Protein AF-A0A962MGT4-F1 (afdb_monomer)

Solvent-accessible surface area (backbone atoms only — not comparable to full-atom values): 5855 Å² total; per-residue (Å²): 132,83,80,75,48,67,69,56,32,42,54,51,34,53,51,53,34,36,77,51,12,41,61,35,77,50,80,42,56,32,73,32,84,68,45,48,61,47,29,67,74,66,68,40,67,65,52,50,52,33,22,75,70,69,38,69,47,76,50,78,39,66,65,77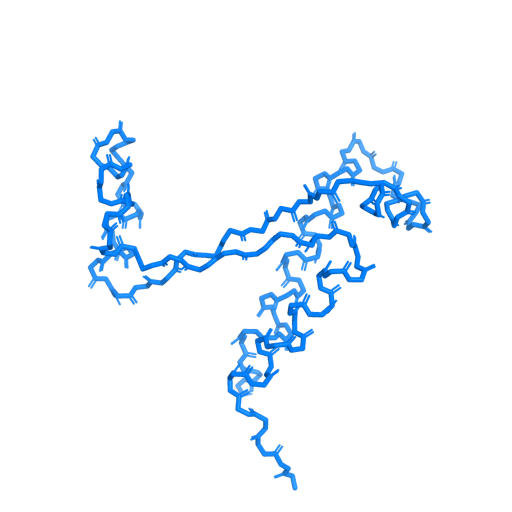,67,52,28,58,53,41,51,62,74,63,67,59,83,59,97,51,42,66,60,54,50,53,49,53,51,54,50,48,38,44,61,72,22,67,44,74,86,126

Mean predicted aligned error: 5.59 Å

Structure (mmCIF, N/CA/C/O backbone):
data_AF-A0A962MGT4-F1
#
_entry.id   AF-A0A962MGT4-F1
#
loop_
_atom_site.group_PDB
_atom_site.id
_atom_site.type_symbol
_atom_site.label_atom_id
_atom_site.label_alt_id
_atom_site.label_comp_id
_atom_site.label_asym_id
_atom_site.label_entity_id
_atom_site.label_seq_id
_atom_site.pdbx_PDB_ins_code
_atom_site.Cartn_x
_atom_site.Cartn_y
_atom_site.Cartn_z
_atom_site.occupancy
_atom_site.B_iso_or_equiv
_atom_site.auth_seq_id
_atom_site.auth_comp_id
_atom_site.auth_asym_id
_atom_site.auth_atom_id
_atom_site.pdbx_PDB_model_num
ATOM 1 N N . MET A 1 1 ? 22.695 -4.407 15.273 1.00 43.62 1 MET A N 1
ATOM 2 C CA . MET A 1 1 ? 21.636 -3.743 14.487 1.00 43.62 1 MET A CA 1
ATOM 3 C C . MET A 1 1 ? 21.413 -4.583 13.249 1.00 43.62 1 MET A C 1
ATOM 5 O O . MET A 1 1 ? 22.284 -4.611 12.391 1.00 43.62 1 MET A O 1
ATOM 9 N N . THR A 1 2 ? 20.340 -5.365 13.209 1.00 48.56 2 THR A N 1
ATOM 10 C CA . THR A 1 2 ? 19.926 -6.069 11.992 1.00 48.56 2 THR A CA 1
ATOM 11 C C . THR A 1 2 ? 19.348 -5.032 11.042 1.00 48.56 2 THR A C 1
ATOM 13 O O . THR A 1 2 ? 18.401 -4.333 11.388 1.00 48.56 2 THR A O 1
ATOM 16 N N . THR A 1 3 ? 19.971 -4.857 9.882 1.00 61.56 3 THR A N 1
ATOM 17 C CA . THR A 1 3 ? 19.419 -4.022 8.819 1.00 61.56 3 THR A CA 1
ATOM 18 C C . THR A 1 3 ? 18.231 -4.779 8.242 1.00 61.56 3 THR A C 1
ATOM 20 O O . THR A 1 3 ? 18.420 -5.698 7.446 1.00 61.56 3 THR A O 1
ATOM 23 N N . ASP A 1 4 ? 17.019 -4.457 8.693 1.00 72.81 4 ASP A N 1
ATOM 24 C CA . ASP A 1 4 ? 15.818 -5.074 8.140 1.00 72.81 4 ASP A CA 1
ATOM 25 C C . ASP A 1 4 ? 15.750 -4.769 6.641 1.00 72.81 4 ASP A C 1
ATOM 27 O O . ASP A 1 4 ? 15.773 -3.617 6.191 1.00 72.81 4 ASP A O 1
ATOM 31 N N . THR A 1 5 ? 15.712 -5.831 5.841 1.00 88.06 5 THR A N 1
ATOM 32 C CA . THR A 1 5 ? 15.649 -5.720 4.385 1.00 88.06 5 THR A CA 1
ATOM 33 C C . THR A 1 5 ? 14.344 -5.039 3.970 1.00 88.06 5 THR A C 1
ATOM 35 O O . THR A 1 5 ? 13.334 -5.103 4.672 1.00 88.06 5 THR A O 1
ATOM 38 N N . LEU A 1 6 ? 14.325 -4.404 2.794 1.00 87.50 6 LEU A N 1
ATOM 39 C CA . LEU A 1 6 ? 13.088 -3.836 2.242 1.00 87.50 6 LEU A CA 1
ATOM 40 C C . LEU A 1 6 ? 11.970 -4.890 2.147 1.00 87.50 6 LEU A C 1
ATOM 42 O O . LEU A 1 6 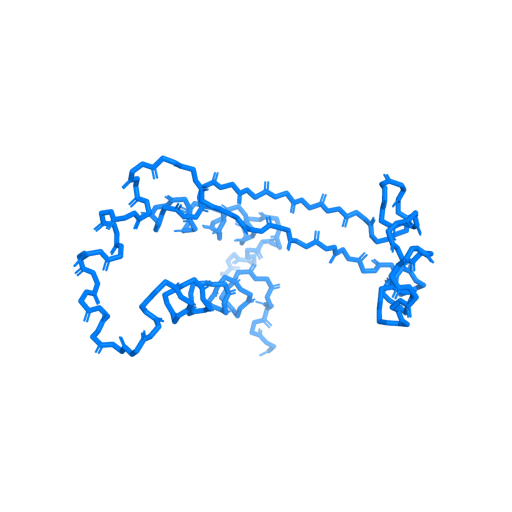? 10.819 -4.583 2.424 1.00 87.50 6 LEU A O 1
ATOM 46 N N . ALA A 1 7 ? 12.313 -6.139 1.821 1.00 89.69 7 ALA A N 1
ATOM 47 C CA . ALA A 1 7 ? 11.351 -7.236 1.753 1.00 89.69 7 ALA A CA 1
ATOM 48 C C . ALA A 1 7 ? 10.710 -7.547 3.118 1.00 89.69 7 ALA A C 1
ATOM 50 O O . ALA A 1 7 ? 9.503 -7.763 3.191 1.00 89.69 7 ALA A O 1
ATOM 51 N N . GLN A 1 8 ? 11.495 -7.534 4.200 1.00 92.69 8 GLN A N 1
ATOM 52 C CA . GLN A 1 8 ? 10.976 -7.748 5.555 1.00 92.69 8 GLN A CA 1
ATOM 53 C C . GLN A 1 8 ? 10.064 -6.605 5.996 1.00 92.69 8 GLN A C 1
ATOM 55 O O . GLN A 1 8 ? 8.969 -6.864 6.490 1.00 92.69 8 GLN A O 1
ATOM 60 N N . ARG A 1 9 ? 10.473 -5.353 5.761 1.00 93.19 9 ARG A N 1
ATOM 61 C CA . ARG A 1 9 ? 9.648 -4.182 6.087 1.00 93.19 9 ARG A CA 1
ATOM 62 C C . ARG A 1 9 ? 8.355 -4.163 5.282 1.00 93.19 9 ARG A C 1
ATOM 64 O O . ARG A 1 9 ? 7.287 -3.973 5.851 1.00 93.19 9 ARG A O 1
ATOM 71 N N . PHE A 1 10 ? 8.425 -4.482 3.991 1.00 93.62 10 PHE A N 1
ATOM 72 C CA . PHE A 1 10 ? 7.242 -4.636 3.151 1.00 93.62 10 PHE A CA 1
ATOM 73 C C . PHE A 1 10 ? 6.274 -5.686 3.714 1.00 93.62 10 PHE A C 1
ATOM 75 O O . PHE A 1 10 ? 5.089 -5.400 3.867 1.00 93.62 10 PHE A O 1
ATOM 82 N N . ALA A 1 11 ? 6.775 -6.867 4.091 1.00 94.44 11 ALA A N 1
ATOM 83 C CA . ALA A 1 11 ? 5.956 -7.924 4.683 1.00 94.44 11 ALA A CA 1
ATOM 84 C C . ALA A 1 11 ? 5.316 -7.497 6.018 1.00 94.44 11 ALA A C 1
ATOM 86 O O . ALA A 1 11 ? 4.140 -7.767 6.252 1.00 94.44 11 ALA A O 1
ATOM 87 N N . GLN A 1 12 ? 6.052 -6.781 6.872 1.00 95.69 12 GLN A N 1
ATOM 88 C CA . GLN A 1 12 ? 5.505 -6.203 8.106 1.00 95.69 12 GLN A CA 1
ATOM 89 C C . GLN A 1 12 ? 4.397 -5.185 7.808 1.00 95.69 12 GLN A C 1
ATOM 91 O O . GLN A 1 12 ? 3.351 -5.205 8.453 1.00 95.69 12 GLN A O 1
ATOM 96 N N . GLY A 1 13 ? 4.584 -4.341 6.793 1.00 95.69 13 GLY A N 1
ATOM 97 C CA . GLY A 1 13 ? 3.576 -3.377 6.364 1.00 95.69 13 GLY A CA 1
ATOM 98 C C . GLY A 1 13 ? 2.311 -4.040 5.809 1.00 95.69 13 GLY A C 1
ATOM 99 O O . GLY A 1 13 ? 1.208 -3.556 6.053 1.00 95.69 13 GLY A O 1
ATOM 100 N N . GLN A 1 14 ? 2.441 -5.180 5.118 1.00 96.44 14 GLN A N 1
ATOM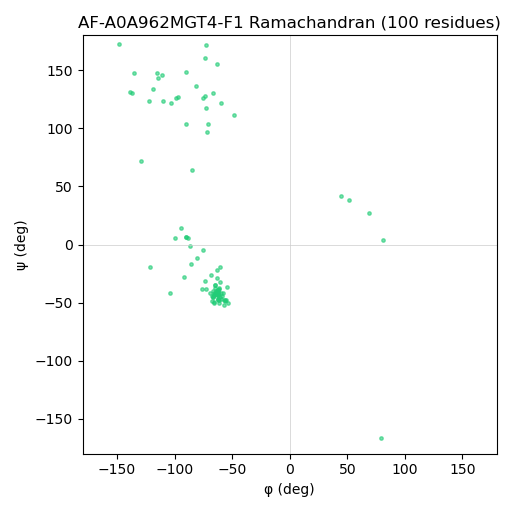 101 C CA . GLN A 1 14 ? 1.289 -5.979 4.679 1.00 96.44 14 GLN A CA 1
ATOM 102 C C . GLN A 1 14 ? 0.477 -6.502 5.869 1.00 96.44 14 GLN A C 1
ATOM 104 O O . GLN A 1 14 ? -0.752 -6.432 5.846 1.00 96.44 14 GLN A O 1
ATOM 109 N N . VAL A 1 15 ? 1.152 -6.997 6.914 1.00 96.88 15 VAL A N 1
ATOM 110 C CA . VAL A 1 15 ? 0.494 -7.445 8.152 1.00 96.88 15 VAL A CA 1
ATOM 111 C C . VAL A 1 15 ? -0.219 -6.275 8.829 1.00 96.88 15 VAL A C 1
ATOM 113 O O . VAL A 1 15 ? -1.405 -6.386 9.126 1.00 96.88 15 VAL A O 1
ATOM 116 N N . PHE A 1 16 ? 0.461 -5.135 8.976 1.00 96.69 16 PHE A N 1
ATOM 117 C CA . PHE A 1 16 ? -0.122 -3.911 9.529 1.00 96.69 16 PHE A CA 1
ATOM 118 C C . PHE A 1 16 ? -1.413 -3.502 8.802 1.00 96.69 16 PHE A C 1
ATOM 120 O O . PHE A 1 16 ? -2.442 -3.297 9.443 1.00 96.69 16 PHE A O 1
ATOM 127 N N . LEU A 1 17 ? -1.397 -3.426 7.467 1.00 97.00 17 LEU A N 1
ATOM 128 C CA . LEU A 1 17 ? -2.587 -3.066 6.689 1.00 97.00 17 LEU A CA 1
ATOM 129 C C . LEU A 1 17 ? -3.724 -4.080 6.878 1.00 97.00 17 LEU A C 1
ATOM 131 O O . LEU A 1 17 ? -4.876 -3.683 7.074 1.00 97.00 17 LEU A O 1
ATOM 135 N N . ALA A 1 18 ? -3.409 -5.377 6.879 1.00 96.38 18 ALA A N 1
ATOM 136 C CA . ALA A 1 18 ? -4.397 -6.435 7.061 1.00 96.38 18 ALA A CA 1
ATOM 137 C C . ALA A 1 18 ? -5.071 -6.383 8.444 1.00 96.38 18 ALA A C 1
ATOM 139 O O . ALA A 1 18 ? -6.290 -6.541 8.530 1.00 96.38 18 ALA A O 1
ATOM 140 N N . GLU A 1 19 ? -4.315 -6.100 9.509 1.00 95.19 19 GLU A N 1
ATOM 141 C CA . GLU A 1 19 ? -4.840 -5.922 10.872 1.00 95.19 19 GLU A CA 1
ATOM 142 C C . GLU A 1 19 ? -5.788 -4.720 10.986 1.00 95.19 19 GLU A C 1
ATOM 144 O O . GLU A 1 19 ? -6.731 -4.741 11.775 1.00 95.19 19 GLU A O 1
ATOM 149 N N . GLN A 1 20 ? -5.585 -3.698 10.152 1.00 96.00 20 GLN A N 1
ATOM 150 C CA . GLN A 1 20 ? -6.460 -2.527 10.050 1.00 96.00 20 GLN A CA 1
ATOM 151 C C . GLN A 1 20 ? -7.609 -2.719 9.036 1.00 96.00 20 GLN A C 1
ATOM 153 O O . GLN A 1 20 ? -8.380 -1.801 8.759 1.00 96.00 20 GLN A O 1
ATOM 158 N N . GLY A 1 21 ? -7.750 -3.921 8.468 1.00 95.06 21 GLY A N 1
ATOM 159 C CA . GLY A 1 21 ? -8.810 -4.270 7.522 1.00 95.06 21 GLY A CA 1
ATOM 160 C C . GLY A 1 21 ? -8.568 -3.836 6.072 1.00 95.06 21 GLY A C 1
ATOM 161 O O . GLY A 1 21 ? -9.427 -4.090 5.228 1.00 95.06 21 GLY A O 1
ATOM 162 N N . LEU A 1 22 ? -7.408 -3.252 5.757 1.00 96.31 22 LEU A N 1
ATOM 163 C CA . LEU A 1 22 ? -6.912 -3.061 4.389 1.00 96.31 22 LEU A CA 1
ATOM 164 C C . LEU A 1 22 ? -6.183 -4.336 3.928 1.00 96.31 22 LEU A C 1
ATOM 166 O O . LEU A 1 22 ? -4.971 -4.378 3.742 1.00 96.31 22 LEU A O 1
ATOM 170 N N . ASN A 1 23 ? -6.945 -5.422 3.825 1.00 94.06 23 ASN A N 1
ATOM 171 C CA . ASN A 1 23 ? -6.461 -6.792 3.646 1.00 94.06 23 ASN A CA 1
ATOM 172 C C . ASN A 1 23 ? -6.298 -7.237 2.183 1.00 94.06 23 ASN A C 1
ATOM 174 O O . ASN A 1 23 ? -6.017 -8.410 1.936 1.00 94.06 23 ASN A O 1
ATOM 178 N N . LEU A 1 24 ? -6.476 -6.337 1.215 1.00 95.69 24 LEU A N 1
ATOM 179 C CA . LEU A 1 24 ? -6.134 -6.582 -0.183 1.00 95.69 24 LEU A CA 1
ATOM 180 C C . LEU A 1 24 ? -4.923 -5.734 -0.554 1.00 95.69 24 LEU A C 1
ATOM 182 O O . LEU A 1 24 ? -4.968 -4.510 -0.446 1.00 95.69 24 LEU A O 1
ATOM 186 N N . LEU A 1 25 ? -3.860 -6.381 -1.028 1.00 95.31 25 LEU A N 1
ATOM 187 C CA . LEU A 1 25 ? -2.678 -5.693 -1.5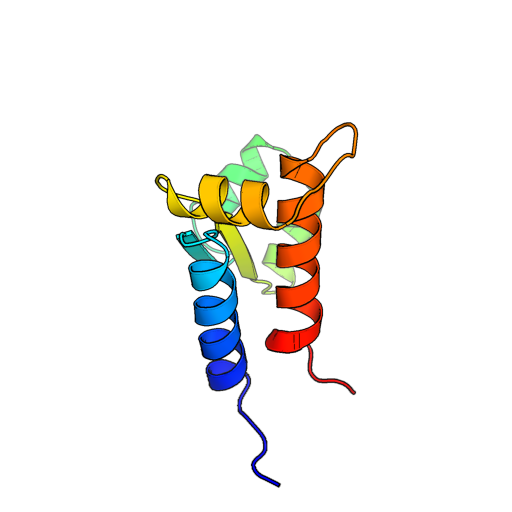27 1.00 95.31 25 LEU A CA 1
ATOM 188 C C . LEU A 1 25 ? -2.162 -6.367 -2.796 1.00 95.31 25 LEU A C 1
ATOM 190 O O . LEU A 1 25 ? -1.982 -7.584 -2.829 1.00 95.31 25 LEU A O 1
ATOM 194 N N . ALA A 1 26 ? -1.893 -5.567 -3.823 1.00 93.31 26 ALA A N 1
ATOM 195 C CA . ALA A 1 26 ? -1.264 -6.013 -5.059 1.00 93.31 26 ALA A CA 1
ATOM 196 C C . ALA A 1 26 ? -0.166 -5.034 -5.482 1.00 93.31 26 ALA A C 1
ATOM 198 O O . ALA A 1 26 ? -0.267 -3.832 -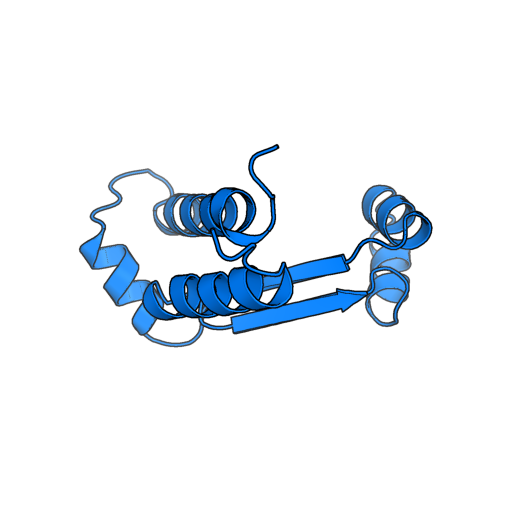5.241 1.00 93.31 26 ALA A O 1
ATOM 199 N N . VAL A 1 27 ? 0.883 -5.557 -6.115 1.00 92.69 27 VAL A N 1
ATOM 200 C CA . VAL A 1 27 ? 1.993 -4.762 -6.648 1.00 92.69 27 VAL A CA 1
ATOM 201 C C . VAL A 1 27 ? 2.104 -5.043 -8.134 1.00 92.69 27 VAL A C 1
ATOM 203 O O . VAL A 1 27 ? 2.270 -6.193 -8.536 1.00 92.69 27 VAL A O 1
ATOM 206 N N . PHE A 1 28 ? 2.032 -3.988 -8.932 1.00 91.94 28 PHE A N 1
ATOM 207 C CA . PHE A 1 28 ? 2.124 -4.045 -10.382 1.00 91.94 28 PHE A CA 1
ATOM 208 C C . PHE A 1 28 ? 3.382 -3.322 -10.844 1.00 91.94 28 PHE A C 1
ATOM 210 O O . PHE A 1 28 ? 3.760 -2.291 -10.285 1.00 91.94 28 PHE A O 1
ATOM 217 N N . ASP A 1 29 ? 4.022 -3.855 -11.875 1.00 91.88 29 ASP A N 1
ATOM 218 C CA . ASP A 1 29 ? 5.035 -3.112 -12.613 1.00 91.88 29 ASP A CA 1
ATOM 219 C C . ASP A 1 29 ? 4.323 -2.094 -13.513 1.00 91.88 29 ASP A C 1
ATOM 221 O O . ASP A 1 29 ? 3.436 -2.476 -14.280 1.00 91.88 29 ASP A O 1
ATOM 225 N N . CYS A 1 30 ? 4.672 -0.809 -13.423 1.00 90.56 30 CYS A N 1
ATOM 226 C CA . CYS A 1 30 ? 4.048 0.217 -14.259 1.00 90.56 30 CYS A CA 1
ATOM 227 C C . CYS A 1 30 ? 4.316 0.011 -15.756 1.00 90.56 30 CYS A C 1
ATOM 229 O O . CYS A 1 30 ? 3.531 0.492 -16.564 1.00 90.56 30 CYS A O 1
ATOM 231 N N . ALA A 1 31 ? 5.373 -0.717 -16.126 1.00 90.19 31 ALA A N 1
ATOM 232 C CA . ALA A 1 31 ? 5.670 -1.076 -17.511 1.00 90.19 31 ALA A CA 1
ATOM 233 C C . ALA A 1 31 ? 4.958 -2.364 -17.978 1.00 90.19 31 ALA A C 1
ATOM 235 O O . ALA A 1 31 ? 5.125 -2.778 -19.126 1.00 90.19 31 ALA A O 1
ATOM 236 N N . SER A 1 32 ? 4.192 -3.028 -17.103 1.00 89.56 32 SER A N 1
ATOM 237 C CA . SER A 1 32 ? 3.462 -4.254 -17.447 1.00 89.56 32 SER A CA 1
ATOM 238 C C . SER A 1 32 ? 2.052 -3.974 -17.963 1.00 89.56 32 SER A C 1
ATOM 240 O O . SER A 1 32 ? 1.371 -3.050 -17.515 1.00 89.56 32 SER A O 1
ATOM 242 N N . GLU A 1 33 ? 1.565 -4.835 -18.857 1.00 82.31 33 GLU A N 1
ATOM 243 C CA . GLU A 1 33 ? 0.123 -4.945 -19.080 1.00 82.31 33 GLU A CA 1
ATOM 244 C C . GLU A 1 33 ? -0.520 -5.516 -17.803 1.00 82.31 33 GLU A C 1
ATOM 246 O O . GLU A 1 33 ? -0.015 -6.514 -17.276 1.00 82.31 33 GLU A O 1
ATOM 251 N N . PRO A 1 34 ? -1.591 -4.907 -17.251 1.00 83.75 34 PRO A N 1
ATOM 252 C CA . PRO A 1 34 ? -2.571 -4.026 -17.908 1.00 83.75 34 PRO A CA 1
ATOM 253 C C . PRO A 1 34 ? -2.371 -2.509 -17.701 1.00 83.75 34 PRO A C 1
ATOM 255 O O . PRO A 1 34 ? -3.252 -1.719 -18.052 1.00 83.75 34 PRO A O 1
ATOM 258 N N . LEU A 1 35 ? -1.284 -2.072 -17.056 1.00 86.12 35 LEU A N 1
ATOM 259 C CA . LEU A 1 35 ? -1.098 -0.655 -16.723 1.00 86.12 35 LEU A CA 1
ATOM 260 C C . LEU A 1 35 ? -0.738 0.198 -17.941 1.00 86.12 35 LEU A C 1
ATOM 262 O O . LEU A 1 35 ? -1.191 1.340 -18.011 1.00 86.12 35 LEU A O 1
ATOM 266 N N . CYS A 1 36 ? -0.028 -0.359 -18.921 1.00 83.12 36 CYS A N 1
ATOM 267 C CA . CYS A 1 36 ? 0.222 0.299 -20.206 1.00 83.12 36 CYS A CA 1
ATOM 268 C C . CYS A 1 36 ? -1.089 0.572 -20.970 1.00 83.12 36 CYS A C 1
ATOM 270 O O . CYS A 1 36 ? -1.343 1.704 -21.391 1.00 83.12 36 CYS A O 1
ATOM 272 N N . ASP A 1 37 ? -1.984 -0.415 -21.065 1.00 86.81 37 ASP A N 1
ATOM 273 C CA . ASP A 1 37 ? -3.333 -0.221 -21.610 1.00 86.81 37 ASP A CA 1
ATOM 274 C C . ASP A 1 37 ? -4.137 0.853 -20.858 1.00 86.81 37 ASP A C 1
ATOM 276 O O . ASP A 1 37 ? -4.839 1.669 -21.469 1.00 86.81 37 ASP A O 1
ATOM 280 N N . LEU A 1 38 ? -4.058 0.864 -19.524 1.00 85.69 38 LEU A N 1
ATOM 281 C CA . LEU A 1 38 ? -4.739 1.858 -18.695 1.00 85.69 38 LEU A CA 1
ATOM 282 C C . LEU A 1 38 ? -4.175 3.266 -18.923 1.00 85.69 38 LEU A C 1
ATO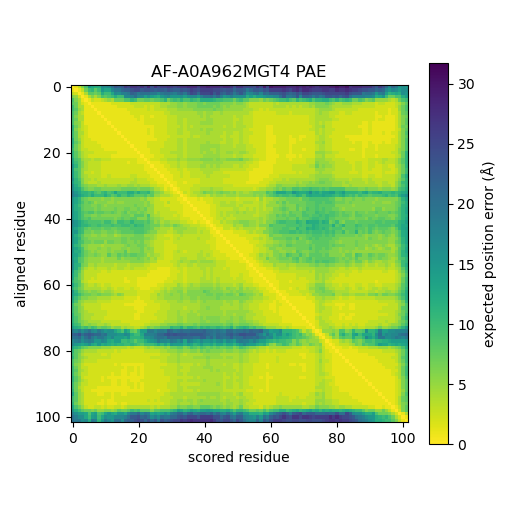M 284 O O . LEU A 1 38 ? -4.948 4.212 -19.066 1.00 85.69 38 LEU A O 1
ATOM 288 N N . GLN A 1 39 ? -2.852 3.405 -19.003 1.00 84.06 39 GLN A N 1
ATOM 289 C CA . GLN A 1 39 ? -2.173 4.660 -19.317 1.00 84.06 39 GLN A CA 1
ATOM 290 C C . GLN A 1 39 ? -2.668 5.226 -20.651 1.00 84.06 39 GLN A C 1
ATOM 292 O O . GLN A 1 39 ? -3.041 6.398 -20.713 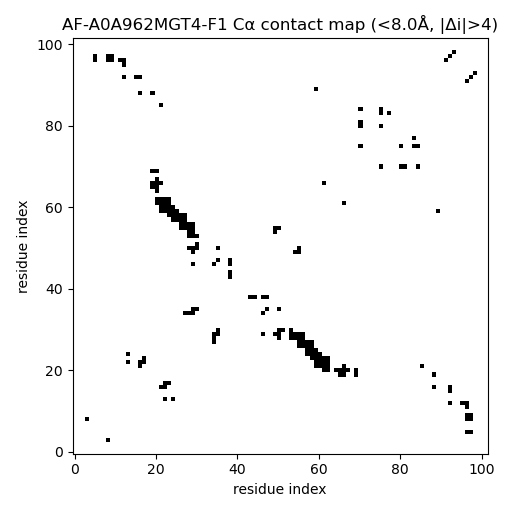1.00 84.06 39 GLN A O 1
ATOM 297 N N . ASN A 1 40 ? -2.740 4.391 -21.691 1.00 83.69 40 ASN A N 1
ATOM 298 C CA . ASN A 1 40 ? -3.220 4.798 -23.012 1.00 83.69 40 ASN A CA 1
ATOM 299 C C . ASN A 1 40 ? -4.682 5.269 -22.978 1.00 83.69 40 ASN A C 1
ATOM 301 O O . ASN A 1 40 ? -5.034 6.252 -23.628 1.00 83.69 40 ASN A O 1
ATOM 305 N N . LYS A 1 41 ? -5.536 4.599 -22.194 1.00 90.00 41 LYS A N 1
ATOM 306 C CA . LYS A 1 41 ? -6.958 4.959 -22.048 1.00 90.00 41 LYS A CA 1
ATOM 307 C C . LYS A 1 41 ? -7.175 6.231 -21.232 1.00 90.00 41 LYS A C 1
ATOM 309 O O . LYS A 1 41 ? -8.073 7.006 -21.550 1.00 90.00 41 LYS A O 1
ATOM 314 N N . LEU A 1 42 ? -6.390 6.434 -20.175 1.00 87.19 42 LEU A N 1
ATOM 315 C CA . LEU A 1 42 ? -6.519 7.589 -19.281 1.00 87.19 42 LEU A CA 1
ATOM 316 C C . LEU A 1 42 ? -5.750 8.820 -19.776 1.00 87.19 42 LEU A C 1
ATOM 318 O O . LEU A 1 42 ? -6.022 9.921 -19.301 1.00 87.19 42 LEU A O 1
ATOM 322 N N . ASN A 1 43 ? -4.803 8.645 -20.705 1.00 87.00 43 ASN A N 1
ATOM 323 C CA . ASN A 1 43 ? -3.865 9.682 -21.137 1.00 87.00 43 ASN A CA 1
ATOM 324 C C . ASN A 1 43 ? -3.149 10.351 -19.938 1.00 87.00 43 ASN A C 1
ATOM 326 O O . ASN A 1 43 ? -2.952 11.569 -19.899 1.00 87.00 43 ASN A O 1
ATOM 330 N N . ASP A 1 44 ? -2.804 9.555 -18.917 1.00 85.25 44 ASP A N 1
ATOM 331 C CA . ASP A 1 44 ? -2.167 10.045 -17.691 1.00 85.25 44 ASP A CA 1
ATOM 332 C C . ASP A 1 44 ? -0.639 10.021 -17.824 1.00 85.25 44 ASP A C 1
ATOM 334 O O . ASP A 1 44 ? 0.013 8.984 -17.671 1.00 85.25 44 ASP A O 1
ATOM 338 N N . LYS A 1 45 ? -0.055 11.203 -18.043 1.00 85.94 45 LYS A N 1
ATOM 339 C CA . LYS A 1 45 ? 1.399 11.395 -18.171 1.00 85.94 45 LYS A CA 1
ATOM 340 C C . LYS A 1 45 ? 2.195 10.976 -16.930 1.00 85.94 45 LYS A C 1
ATOM 342 O O . LYS A 1 45 ? 3.404 10.778 -17.018 1.00 85.94 45 LYS A O 1
ATOM 347 N N . ARG A 1 46 ? 1.559 10.857 -15.760 1.00 86.56 46 ARG A N 1
ATOM 348 C CA . ARG A 1 46 ? 2.233 10.406 -14.531 1.00 86.56 46 ARG A CA 1
ATOM 349 C C . ARG A 1 46 ? 2.455 8.900 -14.543 1.00 86.56 46 ARG A C 1
ATOM 351 O O . ARG A 1 46 ? 3.507 8.456 -14.096 1.00 86.56 46 ARG A O 1
ATOM 358 N N . LEU A 1 47 ? 1.496 8.132 -15.068 1.00 83.56 47 LEU A N 1
ATOM 359 C CA . LEU A 1 47 ? 1.654 6.686 -15.249 1.00 83.56 47 LEU A CA 1
ATOM 360 C C . LEU A 1 47 ? 2.723 6.388 -16.302 1.00 83.56 47 LEU A C 1
ATOM 362 O O . LEU A 1 47 ? 3.575 5.539 -16.064 1.00 83.56 47 LEU A O 1
ATOM 366 N N . GLU A 1 48 ? 2.753 7.169 -17.384 1.00 85.69 48 GLU A N 1
ATOM 367 C CA . GLU A 1 48 ? 3.817 7.104 -18.393 1.00 85.69 48 GLU A CA 1
ATOM 368 C C . GLU A 1 48 ? 5.205 7.333 -17.784 1.00 85.69 48 GLU A C 1
ATOM 370 O O . GLU A 1 48 ? 6.107 6.510 -17.934 1.00 85.69 48 GLU A O 1
ATOM 375 N N . ALA A 1 49 ? 5.371 8.427 -17.035 1.00 87.38 49 ALA A N 1
ATOM 376 C CA . ALA A 1 49 ? 6.633 8.730 -16.369 1.00 87.38 49 ALA A CA 1
ATOM 377 C C . ALA A 1 49 ? 7.028 7.641 -15.355 1.00 87.38 49 ALA A C 1
ATOM 379 O O . ALA A 1 49 ? 8.205 7.298 -15.243 1.00 87.38 49 ALA A O 1
ATOM 380 N N . ALA A 1 50 ? 6.055 7.074 -14.634 1.00 87.31 50 ALA A N 1
ATOM 381 C CA . ALA A 1 50 ? 6.290 5.985 -13.694 1.00 87.31 50 ALA A CA 1
ATOM 382 C C . ALA A 1 50 ? 6.748 4.697 -14.398 1.00 87.31 50 ALA A C 1
ATOM 384 O O . ALA A 1 50 ? 7.673 4.051 -13.909 1.00 87.31 50 ALA A O 1
ATOM 385 N N . ALA A 1 51 ? 6.155 4.348 -15.542 1.00 85.81 51 ALA A N 1
ATOM 386 C CA . ALA A 1 51 ? 6.573 3.205 -16.351 1.00 85.81 51 ALA A CA 1
ATOM 387 C C . ALA A 1 51 ? 8.011 3.376 -16.866 1.00 85.81 51 ALA A C 1
ATOM 389 O O . ALA A 1 51 ? 8.838 2.483 -16.693 1.00 85.81 51 ALA A O 1
ATOM 390 N N . ILE A 1 52 ? 8.342 4.555 -17.408 1.00 87.94 52 ILE A N 1
ATOM 391 C CA . ILE A 1 52 ? 9.694 4.877 -17.900 1.00 87.94 52 ILE A CA 1
ATOM 392 C C . ILE A 1 52 ? 10.737 4.805 -16.774 1.00 87.94 52 ILE A C 1
ATOM 394 O O . ILE A 1 52 ? 11.850 4.330 -16.989 1.00 87.94 52 ILE A O 1
ATOM 398 N N . ALA A 1 53 ? 10.385 5.254 -15.568 1.00 90.00 53 ALA A N 1
ATOM 399 C CA . ALA A 1 53 ? 11.269 5.220 -14.405 1.00 90.00 53 ALA A CA 1
ATOM 400 C C . ALA A 1 53 ? 11.430 3.819 -13.780 1.00 90.00 53 ALA A C 1
ATOM 402 O O . ALA A 1 53 ? 12.211 3.666 -12.841 1.00 90.00 53 ALA A O 1
ATOM 403 N N . GLY A 1 54 ? 10.701 2.804 -14.262 1.00 87.12 54 GLY A N 1
ATOM 404 C CA . GLY A 1 54 ?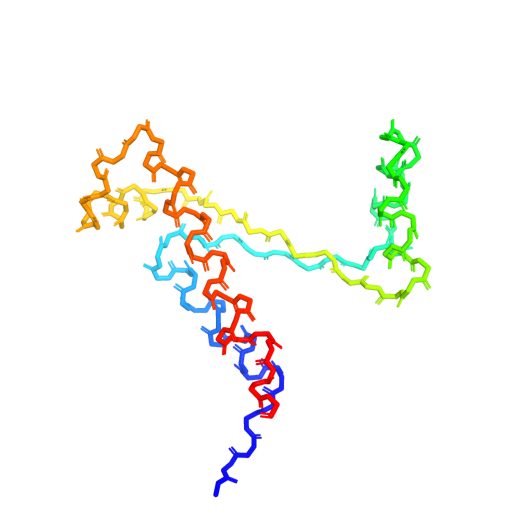 10.691 1.466 -13.663 1.00 87.12 54 GLY A CA 1
ATOM 405 C C . GLY A 1 54 ? 10.015 1.422 -12.288 1.00 87.12 54 GLY A C 1
ATOM 406 O O . GLY A 1 54 ? 10.366 0.593 -11.443 1.00 87.12 54 GLY A O 1
ATOM 407 N N . ASN A 1 55 ? 9.073 2.333 -12.030 1.00 89.81 55 ASN A N 1
ATOM 408 C CA . ASN A 1 55 ? 8.330 2.368 -10.775 1.00 89.81 55 ASN A CA 1
ATOM 409 C C . ASN A 1 55 ? 7.297 1.238 -10.707 1.00 89.81 55 ASN A C 1
ATOM 411 O O . ASN A 1 55 ? 6.858 0.681 -11.712 1.00 89.81 55 ASN A O 1
ATOM 415 N N . ARG A 1 56 ? 6.860 0.939 -9.483 1.00 90.12 56 ARG A N 1
ATOM 416 C CA . ARG A 1 56 ? 5.767 0.001 -9.219 1.00 90.12 56 ARG A CA 1
ATOM 417 C C . ARG A 1 56 ? 4.548 0.733 -8.682 1.00 90.12 56 ARG A C 1
ATOM 419 O O . ARG A 1 56 ? 4.686 1.677 -7.904 1.00 90.12 56 ARG A O 1
ATOM 426 N N . LEU A 1 57 ? 3.366 0.251 -9.047 1.00 90.56 57 LEU A N 1
ATOM 427 C CA . LEU A 1 57 ? 2.094 0.681 -8.480 1.00 90.56 57 LEU A CA 1
ATOM 428 C C . LEU A 1 57 ? 1.676 -0.296 -7.381 1.00 90.56 57 LEU A C 1
ATOM 430 O O . LEU A 1 57 ? 1.596 -1.502 -7.615 1.00 90.56 57 LEU A O 1
ATOM 434 N N . ILE A 1 58 ? 1.377 0.224 -6.192 1.00 92.38 58 ILE A N 1
ATOM 435 C CA . ILE A 1 58 ? 0.810 -0.561 -5.093 1.00 92.38 58 ILE A CA 1
ATOM 436 C C . ILE A 1 58 ? -0.679 -0.244 -5.009 1.00 92.38 58 ILE A C 1
ATOM 438 O O . ILE A 1 58 ? -1.062 0.908 -4.818 1.00 92.38 58 ILE A O 1
ATOM 442 N N . LEU A 1 59 ? -1.512 -1.273 -5.144 1.00 93.81 59 LEU A N 1
ATOM 443 C CA . LEU A 1 59 ? -2.949 -1.191 -4.923 1.00 93.81 59 LEU A CA 1
ATOM 444 C C . LEU A 1 59 ? -3.260 -1.716 -3.524 1.00 93.81 59 LEU A C 1
ATOM 446 O O . LEU A 1 59 ? -2.889 -2.841 -3.195 1.00 93.81 59 LEU A O 1
ATOM 450 N N . ILE A 1 60 ? -3.960 -0.907 -2.732 1.00 96.06 60 ILE A N 1
ATOM 451 C CA . ILE A 1 60 ? -4.419 -1.253 -1.386 1.00 96.06 60 ILE A CA 1
ATOM 452 C C . ILE A 1 60 ? -5.943 -1.188 -1.390 1.00 96.06 60 ILE A C 1
ATOM 454 O O . ILE A 1 60 ? -6.525 -0.226 -1.890 1.00 96.06 60 ILE A O 1
ATOM 458 N N . GLY A 1 61 ? -6.589 -2.202 -0.831 1.00 94.81 61 GLY A N 1
ATOM 459 C CA . GLY A 1 61 ? -8.037 -2.255 -0.712 1.00 94.81 61 GLY A CA 1
ATOM 460 C C . GLY A 1 61 ? -8.484 -3.015 0.526 1.00 94.81 61 GLY A C 1
ATOM 461 O O . GLY A 1 61 ? -7.691 -3.640 1.230 1.00 94.81 61 GLY A O 1
ATOM 462 N N . ASN A 1 62 ? -9.785 -2.973 0.775 1.00 95.19 62 ASN A N 1
ATOM 463 C CA . ASN A 1 62 ? -10.440 -3.712 1.842 1.00 95.19 62 ASN A CA 1
ATOM 464 C C . ASN A 1 62 ? -11.410 -4.755 1.279 1.00 95.19 62 ASN A C 1
ATOM 466 O O . ASN A 1 62 ? -12.076 -4.535 0.269 1.00 95.19 62 ASN A O 1
ATOM 470 N N . ALA A 1 63 ? -11.548 -5.868 1.992 1.00 92.19 63 ALA A N 1
ATOM 471 C CA . ALA A 1 63 ? -12.558 -6.884 1.747 1.00 92.19 63 ALA A CA 1
ATOM 472 C C . ALA A 1 63 ? -13.180 -7.359 3.062 1.00 92.19 63 ALA A C 1
ATOM 474 O O . ALA A 1 63 ? -12.492 -7.767 4.001 1.00 92.19 63 ALA A O 1
ATOM 475 N N . GLY A 1 64 ? -14.512 -7.372 3.098 1.00 91.75 64 GLY A N 1
ATOM 476 C CA . GLY A 1 64 ? -15.277 -7.896 4.224 1.00 91.75 64 GLY A CA 1
ATOM 477 C C . GLY A 1 64 ? -15.390 -6.939 5.423 1.00 91.75 64 GLY A C 1
ATOM 478 O O . GLY A 1 64 ? -15.138 -5.739 5.309 1.00 91.75 64 GLY A O 1
ATOM 479 N N . PRO A 1 65 ? -15.826 -7.454 6.589 1.00 95.25 65 PRO A N 1
ATOM 480 C CA . PRO A 1 65 ? -16.243 -6.626 7.722 1.00 95.25 65 PRO A CA 1
ATOM 481 C C . PRO A 1 65 ? -15.092 -6.085 8.583 1.00 95.25 65 PRO A C 1
ATOM 483 O O . PRO A 1 65 ? -15.338 -5.243 9.443 1.00 95.25 65 PRO A O 1
ATOM 486 N N . ALA A 1 66 ? -13.859 -6.572 8.402 1.00 94.31 66 ALA A N 1
ATOM 487 C CA . ALA A 1 66 ? -12.721 -6.199 9.247 1.00 94.31 66 ALA A CA 1
ATOM 488 C C . ALA A 1 66 ? -12.432 -4.691 9.191 1.00 94.31 66 ALA A C 1
ATOM 490 O O . ALA A 1 66 ? -12.313 -4.062 10.238 1.00 94.31 66 ALA A O 1
ATOM 491 N N . PHE A 1 67 ? -12.440 -4.108 7.986 1.00 95.06 67 PHE A N 1
ATOM 492 C CA . PHE A 1 67 ? -12.266 -2.668 7.781 1.00 95.06 67 PHE A CA 1
ATOM 493 C C . PHE A 1 67 ? -13.290 -1.840 8.555 1.00 95.06 67 PHE A C 1
ATOM 495 O O . PHE A 1 67 ? -12.927 -0.924 9.280 1.00 95.06 67 PHE A O 1
ATOM 502 N N . TRP A 1 68 ? -14.573 -2.194 8.458 1.00 93.69 68 TRP A N 1
ATOM 503 C CA . TRP A 1 68 ? -15.642 -1.446 9.120 1.00 93.69 68 TRP A CA 1
ATOM 504 C C . TRP A 1 68 ? -15.543 -1.511 10.645 1.00 93.69 68 TRP A C 1
ATOM 506 O O . TRP A 1 68 ? -15.778 -0.509 11.316 1.00 93.69 68 TRP A O 1
ATOM 516 N N . ARG A 1 69 ? -15.142 -2.664 11.198 1.00 94.56 69 ARG A N 1
ATOM 517 C CA . ARG A 1 69 ? -14.888 -2.808 12.641 1.00 94.56 69 ARG A CA 1
ATOM 518 C C . ARG A 1 69 ? -13.691 -1.970 13.085 1.00 94.56 69 ARG A C 1
ATOM 520 O O . ARG A 1 69 ? -13.777 -1.299 14.109 1.00 94.56 69 ARG A O 1
ATOM 527 N N . ALA A 1 70 ? -12.605 -1.989 12.314 1.00 93.69 70 ALA A N 1
ATOM 528 C CA . ALA A 1 70 ? -11.409 -1.205 12.604 1.00 93.69 70 ALA A CA 1
ATOM 529 C C . ALA A 1 70 ? -11.693 0.305 12.513 1.00 93.69 70 ALA A C 1
ATOM 531 O O . ALA A 1 70 ? -11.335 1.055 13.420 1.00 93.69 70 ALA A O 1
ATOM 532 N N . LEU A 1 71 ? -12.435 0.742 11.492 1.00 92.94 71 LEU A N 1
ATOM 533 C CA . LEU A 1 71 ? -12.886 2.124 11.336 1.00 92.94 71 LEU A CA 1
ATOM 534 C C . LEU A 1 71 ? -13.755 2.577 12.518 1.00 92.94 71 LEU A C 1
ATOM 536 O O . LEU A 1 71 ? -13.521 3.646 13.080 1.00 92.94 71 LEU A O 1
ATOM 540 N N . GLN A 1 72 ? -14.732 1.757 12.924 1.00 92.38 72 GLN A N 1
ATOM 541 C CA . GLN A 1 72 ? -15.618 2.063 14.050 1.00 92.38 72 GLN A CA 1
ATOM 542 C C . GLN A 1 72 ? -14.845 2.188 15.372 1.00 92.38 72 GLN A C 1
ATOM 544 O O . GLN A 1 72 ? -15.136 3.078 16.168 1.00 92.38 72 GLN A O 1
ATOM 549 N N . ALA A 1 73 ? -13.844 1.330 15.595 1.00 91.69 73 ALA A N 1
ATOM 550 C CA . ALA A 1 73 ? -13.008 1.361 16.794 1.00 91.69 73 ALA A CA 1
ATOM 551 C C . ALA A 1 73 ? -12.093 2.597 16.870 1.00 91.69 73 ALA A C 1
ATOM 553 O O . ALA A 1 73 ? -11.745 3.027 17.966 1.00 91.69 73 ALA A O 1
ATOM 554 N N . ASN A 1 74 ? -11.725 3.184 15.727 1.00 85.00 74 ASN A N 1
ATOM 555 C CA . ASN A 1 74 ? -10.822 4.336 15.653 1.00 85.00 74 ASN A CA 1
ATOM 556 C C . ASN A 1 74 ? -11.534 5.703 15.719 1.00 85.00 74 ASN A C 1
ATOM 558 O O . ASN A 1 74 ? -10.878 6.728 15.568 1.00 85.00 74 ASN A O 1
ATOM 562 N N . ALA A 1 75 ? -12.852 5.734 15.969 1.00 66.88 75 ALA A N 1
ATOM 563 C CA . ALA A 1 75 ? -13.634 6.940 16.279 1.00 66.88 75 ALA A CA 1
ATOM 564 C C . ALA A 1 75 ? -13.343 8.165 15.378 1.00 66.88 75 ALA A C 1
ATOM 566 O O . ALA A 1 75 ? -13.281 9.298 15.857 1.00 66.88 75 ALA A O 1
ATOM 567 N N . ASN A 1 76 ? -13.180 7.958 14.065 1.00 69.62 76 ASN A N 1
ATOM 568 C CA . ASN A 1 76 ? -12.984 9.059 13.121 1.00 69.62 76 ASN A CA 1
ATOM 569 C C . ASN A 1 76 ? -14.299 9.841 12.951 1.00 69.62 76 ASN A C 1
ATOM 571 O O . ASN A 1 76 ? -15.214 9.388 12.268 1.00 69.62 76 ASN A O 1
ATOM 575 N N . THR A 1 77 ? -14.394 11.016 13.577 1.00 66.75 77 THR A N 1
ATOM 576 C CA . THR A 1 77 ? -15.583 11.895 13.575 1.00 66.75 77 THR A 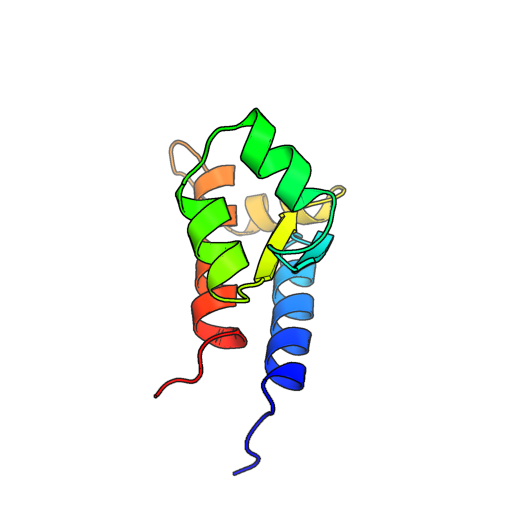CA 1
ATOM 577 C C . THR A 1 77 ? -15.551 12.985 12.495 1.00 66.75 77 THR A C 1
ATOM 579 O O . THR A 1 77 ? -16.322 13.942 12.554 1.00 66.75 77 THR A O 1
ATOM 582 N N . GLY A 1 78 ? -14.657 12.867 11.510 1.00 76.38 78 GLY A N 1
ATOM 583 C CA . GLY A 1 78 ? -14.576 13.796 10.378 1.00 76.38 78 GLY A CA 1
ATOM 584 C C . GLY A 1 78 ? -15.723 13.640 9.371 1.00 76.38 78 GLY A C 1
ATOM 585 O O . GLY A 1 78 ? -16.492 12.684 9.438 1.00 76.38 78 GLY A O 1
ATOM 586 N N . SER A 1 79 ? -15.801 14.564 8.406 1.00 87.06 79 SER A N 1
ATOM 587 C CA . SER A 1 79 ? -16.776 14.525 7.300 1.00 87.06 79 SER A CA 1
ATOM 588 C C . SER A 1 79 ? -16.643 13.274 6.431 1.00 87.06 79 SER A C 1
ATOM 590 O O . SER A 1 79 ? -17.648 12.753 5.960 1.00 87.06 79 SER A O 1
ATOM 592 N N . ASP A 1 80 ? -15.414 12.768 6.288 1.00 91.94 80 ASP A N 1
ATOM 593 C CA . ASP A 1 80 ? -15.068 11.678 5.372 1.00 91.94 80 ASP A CA 1
ATOM 594 C C . ASP A 1 80 ? -14.283 10.582 6.119 1.00 91.94 80 ASP A C 1
ATOM 596 O O . ASP A 1 80 ? -13.062 10.460 5.988 1.00 91.94 80 ASP A O 1
ATOM 600 N N . PRO A 1 81 ? -14.939 9.802 6.998 1.00 90.56 81 PRO A N 1
ATOM 601 C CA . PRO A 1 81 ? -14.249 8.894 7.913 1.00 90.56 81 PRO A CA 1
ATOM 602 C C . PRO A 1 81 ? -13.507 7.760 7.194 1.00 90.56 81 PRO A C 1
ATOM 604 O O . PRO A 1 81 ? -12.428 7.368 7.636 1.00 90.56 81 PRO A O 1
ATOM 607 N N . VAL A 1 82 ? -14.052 7.260 6.079 1.00 92.50 82 VAL A N 1
ATOM 608 C CA . VAL A 1 82 ? -13.432 6.206 5.255 1.00 92.50 82 VAL A CA 1
ATOM 609 C C . VAL A 1 82 ? -12.165 6.724 4.576 1.00 92.50 82 VAL A C 1
ATOM 611 O O . VAL A 1 82 ? -11.115 6.085 4.672 1.00 92.50 82 VAL A O 1
ATOM 614 N N . ASP A 1 83 ? -12.242 7.894 3.942 1.00 92.12 83 ASP A N 1
ATOM 615 C CA . ASP A 1 83 ? -11.120 8.494 3.216 1.00 92.12 83 ASP A CA 1
ATOM 616 C C . ASP A 1 83 ? -10.001 8.883 4.178 1.00 92.12 83 ASP A C 1
ATOM 618 O O . ASP A 1 83 ? -8.844 8.535 3.959 1.00 92.12 83 ASP A O 1
ATOM 622 N N . ASN A 1 84 ? -10.341 9.510 5.306 1.00 93.19 84 ASN A N 1
ATOM 623 C CA . ASN A 1 84 ? -9.358 9.883 6.319 1.00 93.19 84 ASN A CA 1
ATOM 624 C C . ASN A 1 84 ? -8.654 8.659 6.907 1.00 93.19 84 ASN A C 1
ATOM 626 O O . ASN A 1 84 ? -7.431 8.656 7.046 1.00 93.19 84 ASN A O 1
ATOM 630 N N . TYR A 1 85 ? -9.409 7.608 7.229 1.00 93.75 85 TYR A N 1
ATOM 631 C CA . TYR A 1 85 ? -8.838 6.386 7.786 1.00 93.75 85 TYR A CA 1
ATOM 632 C C . TYR A 1 85 ? -7.937 5.669 6.774 1.00 93.75 85 TYR A C 1
ATOM 634 O O . TYR A 1 85 ? -6.782 5.375 7.072 1.00 93.75 85 TYR A O 1
ATOM 642 N N . SER A 1 86 ? -8.424 5.446 5.552 1.00 94.00 86 SER A N 1
ATOM 643 C CA . SER A 1 86 ? -7.644 4.780 4.502 1.00 94.00 86 SER A CA 1
ATOM 644 C C . SER A 1 86 ? -6.404 5.584 4.098 1.00 94.00 86 SER A C 1
ATOM 646 O O . SER A 1 86 ? -5.325 5.004 3.966 1.00 94.00 86 SER A O 1
ATOM 648 N N . HIS A 1 87 ? -6.509 6.913 3.997 1.00 93.38 87 HIS A N 1
ATOM 649 C CA . HIS A 1 87 ? -5.376 7.796 3.731 1.00 93.38 87 HIS A CA 1
ATOM 650 C C . HIS A 1 87 ? -4.315 7.719 4.832 1.00 93.38 87 HIS A C 1
ATOM 652 O O . HIS A 1 87 ? -3.134 7.555 4.529 1.00 93.38 87 HIS A O 1
ATOM 658 N N . GLN A 1 88 ? -4.716 7.799 6.107 1.00 94.50 88 GLN A N 1
ATOM 659 C CA . GLN A 1 88 ? -3.786 7.702 7.236 1.00 94.50 88 GLN A CA 1
ATOM 660 C C . GLN A 1 88 ? -3.027 6.372 7.228 1.00 94.50 88 GLN A C 1
ATOM 662 O O . GLN A 1 88 ? -1.810 6.359 7.407 1.00 94.50 88 GLN A O 1
ATOM 667 N N . LEU A 1 89 ? -3.720 5.259 6.979 1.00 95.38 89 LEU A N 1
ATOM 668 C CA . LEU A 1 89 ? -3.096 3.938 6.922 1.00 95.38 89 LEU A CA 1
ATOM 669 C C . LEU A 1 89 ? -2.156 3.785 5.725 1.00 95.38 89 LEU A C 1
ATOM 671 O O . LEU A 1 89 ? -1.041 3.295 5.891 1.00 95.38 89 LEU A O 1
ATOM 675 N N . ALA A 1 90 ? -2.571 4.231 4.537 1.00 94.88 90 ALA A N 1
ATOM 676 C CA . ALA A 1 90 ? -1.734 4.184 3.340 1.00 94.88 90 ALA A CA 1
ATOM 677 C C . ALA A 1 90 ? -0.477 5.051 3.500 1.00 94.88 90 ALA A C 1
ATOM 679 O O . ALA A 1 90 ? 0.622 4.622 3.151 1.00 94.88 90 ALA A O 1
ATOM 680 N N . LYS A 1 91 ? -0.620 6.244 4.087 1.00 94.81 91 LYS A N 1
ATOM 681 C CA . LYS A 1 91 ? 0.501 7.135 4.391 1.00 94.81 91 LYS A CA 1
ATOM 682 C C . LYS A 1 91 ? 1.488 6.479 5.357 1.00 94.81 91 LYS A C 1
ATOM 684 O O . LYS A 1 91 ? 2.673 6.409 5.046 1.00 94.81 91 LYS A O 1
ATOM 689 N N . ARG A 1 92 ? 1.000 5.933 6.477 1.00 95.19 92 ARG A N 1
ATOM 690 C CA . ARG A 1 92 ? 1.838 5.209 7.447 1.00 95.19 92 ARG A CA 1
ATOM 691 C C . ARG A 1 92 ? 2.528 4.001 6.828 1.00 95.19 92 ARG A C 1
ATOM 693 O O . ARG A 1 92 ? 3.711 3.796 7.065 1.00 95.19 92 ARG A O 1
ATOM 700 N N . PHE A 1 93 ? 1.826 3.237 5.988 1.00 95.31 93 PHE A N 1
ATOM 701 C CA . PHE A 1 93 ? 2.422 2.119 5.258 1.00 95.31 93 PHE A CA 1
ATOM 702 C C . PHE A 1 93 ? 3.644 2.564 4.437 1.00 95.31 93 PHE A C 1
ATOM 704 O O . PHE A 1 93 ? 4.710 1.956 4.510 1.00 95.31 93 PHE A O 1
ATOM 711 N N . VAL A 1 94 ? 3.506 3.660 3.693 1.00 93.06 94 VAL A N 1
ATOM 712 C CA . VAL A 1 94 ? 4.588 4.215 2.876 1.00 93.06 94 VAL A CA 1
ATOM 713 C C . VAL A 1 94 ? 5.745 4.734 3.743 1.00 93.06 94 VAL A C 1
ATOM 715 O O . VAL A 1 94 ? 6.900 4.385 3.497 1.00 93.06 94 VAL A O 1
ATOM 718 N N . GLU A 1 95 ? 5.446 5.539 4.762 1.00 93.38 95 GLU A N 1
ATOM 719 C CA . GLU A 1 95 ? 6.449 6.197 5.611 1.00 93.38 95 GLU A CA 1
ATOM 720 C C . GLU A 1 95 ? 7.221 5.215 6.501 1.00 93.38 95 GLU A C 1
ATOM 722 O O . GLU A 1 95 ? 8.438 5.334 6.623 1.00 93.38 95 GLU A O 1
ATOM 727 N N . GLU A 1 96 ? 6.537 4.239 7.099 1.00 92.94 96 GLU A N 1
ATOM 728 C CA . GLU A 1 96 ? 7.125 3.340 8.100 1.00 92.94 96 GLU A CA 1
ATOM 729 C C . GLU A 1 96 ? 7.704 2.054 7.476 1.00 92.94 96 GLU A C 1
ATOM 731 O O . GLU A 1 96 ? 8.654 1.486 8.017 1.00 92.94 96 GLU A O 1
ATOM 736 N N . TYR A 1 97 ? 7.169 1.589 6.336 1.00 93.31 97 TYR A N 1
ATOM 737 C CA . TYR A 1 97 ? 7.490 0.255 5.800 1.00 93.31 97 TYR A CA 1
ATOM 738 C C . TYR A 1 97 ? 8.102 0.247 4.394 1.00 93.31 97 TYR A C 1
ATOM 740 O O . TYR A 1 97 ? 8.730 -0.749 4.022 1.00 93.31 97 TYR A O 1
ATOM 748 N N . LEU A 1 98 ? 7.958 1.320 3.607 1.00 88.38 98 LEU A N 1
ATOM 749 C CA . LEU A 1 98 ? 8.556 1.405 2.265 1.00 88.38 98 LEU A CA 1
ATOM 750 C C . LEU A 1 98 ? 9.795 2.292 2.225 1.00 88.38 98 LEU A C 1
ATOM 752 O O . LEU A 1 98 ? 10.789 1.927 1.592 1.00 88.38 98 LEU A O 1
ATOM 756 N N . TYR A 1 99 ? 9.764 3.438 2.901 1.00 82.56 99 TYR A N 1
ATOM 757 C CA . TYR A 1 99 ? 10.937 4.293 3.001 1.00 82.56 99 TYR A CA 1
ATOM 758 C C . TYR A 1 99 ? 11.880 3.790 4.099 1.00 82.56 99 TYR A C 1
ATOM 760 O O . TYR A 1 99 ? 11.476 3.374 5.181 1.00 82.56 99 TYR A O 1
ATOM 768 N N . ALA A 1 100 ? 13.183 3.765 3.813 1.00 56.56 100 ALA A N 1
ATOM 769 C CA . ALA A 1 100 ? 14.165 3.803 4.886 1.00 56.56 100 ALA A CA 1
ATOM 770 C C . ALA A 1 100 ? 14.174 5.229 5.421 1.00 56.56 100 ALA A C 1
ATOM 772 O O . ALA A 1 100 ? 14.320 6.158 4.628 1.00 56.56 100 ALA A O 1
ATOM 773 N N . SER A 1 101 ? 14.022 5.399 6.734 1.00 49.94 101 SER A N 1
ATOM 774 C CA . SER A 1 101 ? 14.546 6.590 7.395 1.00 49.94 101 SER A CA 1
ATOM 775 C C . SER A 1 101 ? 15.990 6.738 6.915 1.00 49.94 101 SER A C 1
ATOM 777 O O . SER A 1 101 ? 16.800 5.836 7.145 1.00 49.94 101 SER A O 1
ATOM 779 N N . ALA A 1 102 ? 16.239 7.781 6.125 1.00 40.50 102 ALA A N 1
ATOM 780 C CA . ALA A 1 102 ? 17.570 8.126 5.648 1.00 40.50 102 ALA A CA 1
ATOM 781 C C . ALA A 1 102 ? 18.497 8.434 6.830 1.00 40.50 102 ALA A C 1
ATOM 783 O O . ALA A 1 102 ? 17.991 8.960 7.851 1.00 40.50 102 ALA A O 1
#

Radius of gyration: 15.86 Å; Cα contacts (8 Å, |Δi|>4): 104; chains: 1; bounding box: 38×22×40 Å

Foldseek 3Di:
DPPQDLVNLLVVLQVLCVQLQQNDKDKAFLLDPPNVVVCVVVVDVVSVVCNVVRHIDMDTHGDDCSNVVSLVVVPQPDPCSSCVSVVVSVVCSCPRRNDDPD

pLDDT: mean 87.89, std 11.28, range [40.5, 97.0]

Nearest PDB structures (foldseek):
  6tpi-assembly1_B  TM=3.669E-01  e=2.261E+00  Escherichia coli K-12
  6xf2-assembly2_D  TM=2.566E-01  e=6.811E+00  Homo sapiens

Secondary structure (DSSP, 8-state):
-----HHHHHHHHHHHHHHTT--EEEEEETTSTTHHHHHHHHT-HHHHHHHHTT-EEEEEE--SSHHHHHHHHTT--SS-HHHHHHHHHHHHIIIIIIS---

Sequence (102 aa):
MTTDTLAQRFAQGQVFLAEQGLNLLAVFDCASEPLCDLQNKLNDKRLEAAAIAGNRLILIGNAGPAFWRALQANANTGSDPVDNYSHQLAKRFVEEYLYASA